Protein AF-A0A3D1IWA0-F1 (afdb_monomer_lite)

Secondary structure (DSSP, 8-state):
--HHHHHHHTTS----S-HHHHHHH-SEEEE-----B-TTS-B--HHHHHHHHHHHHH--S-EEEEE-S---TTHHHHHHHHHHHHHHHTT----EEEEE----PPTTTHHHHHT-

pLDDT: mean 96.43, std 4.55, range [59.09, 98.88]

Structure (mmCIF, N/CA/C/O backbone):
data_AF-A0A3D1IWA0-F1
#
_entry.id   AF-A0A3D1IWA0-F1
#
loop_
_atom_site.group_PDB
_atom_site.id
_atom_site.type_symbol
_atom_site.label_atom_id
_atom_site.label_alt_id
_atom_site.label_comp_id
_atom_site.label_asym_id
_atom_site.label_entity_id
_atom_site.label_seq_id
_atom_site.pdbx_PDB_ins_code
_atom_site.Cartn_x
_atom_site.Cartn_y
_atom_site.Cartn_z
_atom_site.occupancy
_atom_site.B_iso_or_equiv
_atom_site.auth_seq_id
_atom_site.auth_comp_id
_atom_site.auth_asym_id
_atom_site.auth_atom_id
_atom_site.pdbx_PDB_model_num
ATOM 1 N N . ALA A 1 1 ? 8.560 -16.598 -23.203 1.00 59.09 1 ALA A N 1
ATOM 2 C CA . ALA A 1 1 ? 7.222 -15.987 -23.089 1.00 59.09 1 ALA A CA 1
ATOM 3 C C . ALA A 1 1 ? 7.275 -14.894 -22.035 1.00 59.09 1 ALA A C 1
ATOM 5 O O . ALA A 1 1 ? 7.778 -15.155 -20.945 1.00 59.09 1 ALA A O 1
ATOM 6 N N . ASP A 1 2 ? 6.799 -13.701 -22.385 1.00 89.56 2 ASP A N 1
ATOM 7 C CA . ASP A 1 2 ? 6.612 -12.562 -21.482 1.00 89.56 2 ASP A CA 1
ATOM 8 C C . ASP A 1 2 ? 5.931 -13.011 -20.166 1.00 89.56 2 ASP A C 1
ATOM 10 O O . ASP A 1 2 ? 4.920 -13.727 -20.185 1.00 89.56 2 ASP A O 1
ATOM 14 N N . ILE A 1 3 ? 6.527 -12.658 -19.018 1.00 94.19 3 ILE A N 1
ATOM 15 C CA . ILE A 1 3 ? 6.092 -13.081 -17.676 1.00 94.19 3 ILE A CA 1
ATOM 16 C C . ILE A 1 3 ? 4.656 -12.650 -17.360 1.00 94.19 3 ILE A C 1
ATOM 18 O O . ILE A 1 3 ? 3.933 -13.399 -16.694 1.00 94.19 3 ILE A O 1
ATOM 22 N N . VAL A 1 4 ? 4.223 -11.500 -17.881 1.00 96.25 4 VAL A N 1
ATOM 23 C CA . VAL A 1 4 ? 2.874 -10.967 -17.686 1.00 96.25 4 VAL A CA 1
ATOM 24 C C . VAL A 1 4 ? 1.877 -11.796 -18.485 1.00 96.25 4 VAL A C 1
ATOM 26 O O . VAL A 1 4 ? 0.905 -12.306 -17.922 1.00 96.25 4 VAL A O 1
ATOM 29 N N . ALA A 1 5 ? 2.138 -11.995 -19.781 1.00 96.94 5 ALA A N 1
ATOM 30 C CA . ALA A 1 5 ? 1.242 -12.730 -20.676 1.00 96.94 5 ALA A CA 1
ATOM 31 C C . ALA A 1 5 ? 0.980 -14.160 -20.176 1.00 96.94 5 ALA A C 1
ATOM 33 O O . ALA A 1 5 ? -0.170 -14.593 -20.087 1.00 96.94 5 ALA A O 1
ATOM 34 N N . ARG A 1 6 ? 2.040 -14.862 -19.757 1.00 96.44 6 ARG A N 1
ATOM 35 C CA . ARG A 1 6 ? 1.966 -16.215 -19.182 1.00 96.44 6 ARG A CA 1
ATOM 36 C C . ARG A 1 6 ? 1.072 -16.284 -17.942 1.00 96.44 6 ARG A C 1
ATOM 38 O O . ARG A 1 6 ? 0.269 -17.205 -17.820 1.00 96.44 6 ARG A O 1
ATOM 45 N N . ASN A 1 7 ? 1.228 -15.353 -16.999 1.00 98.00 7 ASN A N 1
ATOM 46 C CA . ASN A 1 7 ? 0.489 -15.412 -15.735 1.00 98.00 7 ASN A CA 1
ATOM 47 C C . ASN A 1 7 ? -0.961 -14.944 -15.884 1.00 98.00 7 ASN A C 1
ATOM 49 O O . ASN A 1 7 ? -1.831 -15.473 -15.193 1.00 98.00 7 ASN A O 1
ATOM 53 N N . ARG A 1 8 ? -1.237 -14.035 -16.829 1.00 97.62 8 ARG A N 1
ATOM 54 C CA . ARG A 1 8 ? -2.609 -13.695 -17.228 1.00 97.62 8 ARG A CA 1
ATOM 55 C C . ARG A 1 8 ? -3.321 -14.889 -17.859 1.00 97.62 8 ARG A C 1
ATOM 57 O O . ARG A 1 8 ? -4.418 -15.223 -17.428 1.00 97.62 8 ARG A O 1
ATOM 64 N N . ALA A 1 9 ? -2.689 -15.556 -18.829 1.00 97.25 9 ALA A N 1
ATOM 65 C CA . ALA A 1 9 ? -3.264 -16.727 -19.498 1.00 97.25 9 ALA A CA 1
ATOM 66 C C . ALA A 1 9 ? -3.551 -17.878 -18.520 1.00 97.25 9 ALA A C 1
ATOM 68 O O . ALA A 1 9 ? -4.537 -18.590 -18.670 1.00 97.25 9 ALA A O 1
ATOM 69 N N . ALA A 1 10 ? -2.720 -18.026 -17.487 1.00 97.81 10 ALA A N 1
ATOM 70 C CA . ALA A 1 10 ? -2.905 -19.029 -16.445 1.00 97.81 10 ALA A CA 1
ATOM 71 C C . ALA A 1 10 ? -3.857 -18.604 -15.305 1.00 97.81 10 ALA A C 1
ATOM 73 O O . ALA A 1 10 ? -3.974 -19.334 -14.324 1.00 97.81 10 ALA A O 1
ATOM 74 N N . GLY A 1 11 ? -4.482 -17.423 -15.378 1.00 97.56 11 GLY A N 1
ATOM 75 C CA . GLY A 1 11 ? -5.439 -16.944 -14.373 1.00 97.56 11 GLY A CA 1
ATOM 76 C C . GLY A 1 11 ? -4.836 -16.546 -13.019 1.00 97.56 11 GLY A C 1
ATOM 77 O O . GLY A 1 11 ? -5.580 -16.351 -12.064 1.00 97.56 11 GLY A O 1
ATOM 78 N N . ARG A 1 12 ? -3.506 -16.408 -12.917 1.00 97.62 12 ARG A N 1
ATOM 79 C CA . ARG A 1 12 ? -2.803 -16.044 -11.668 1.00 97.62 12 ARG A CA 1
ATOM 80 C C . ARG A 1 12 ? -2.499 -14.551 -11.534 1.00 97.62 12 ARG A C 1
ATOM 82 O O . ARG A 1 12 ? -2.074 -14.114 -10.473 1.00 97.62 12 ARG A O 1
ATOM 89 N N . LEU A 1 13 ? -2.676 -13.777 -12.606 1.00 97.69 13 LEU A N 1
ATOM 90 C CA . LEU A 1 13 ? -2.454 -12.331 -12.625 1.00 97.69 13 LEU A CA 1
ATOM 91 C C . LEU A 1 13 ? -3.655 -11.623 -13.249 1.00 97.69 13 LEU A C 1
ATOM 93 O O . LEU A 1 13 ? -4.019 -11.893 -14.396 1.00 97.69 13 LEU A O 1
ATOM 97 N N . LYS A 1 14 ? -4.225 -10.673 -12.509 1.00 98.06 14 LYS A N 1
ATOM 98 C CA . LYS A 1 14 ? -5.319 -9.809 -12.953 1.00 98.06 14 LYS A CA 1
ATOM 99 C C . LYS A 1 14 ? -4.946 -8.351 -12.697 1.00 98.06 14 LYS A C 1
ATOM 101 O O . LYS A 1 14 ? -4.453 -8.025 -11.625 1.00 98.06 14 LYS A O 1
ATOM 106 N N . PHE A 1 15 ? -5.221 -7.488 -13.670 1.00 98.19 15 PHE A N 1
ATOM 107 C CA . PHE A 1 15 ? -5.147 -6.036 -13.509 1.00 98.19 15 PHE A CA 1
ATOM 108 C C . PHE A 1 15 ? -6.554 -5.483 -13.310 1.00 98.19 15 PHE A C 1
ATOM 110 O O . PHE A 1 15 ? -7.504 -5.971 -13.926 1.00 98.19 15 PHE A O 1
ATOM 117 N N . SER A 1 16 ? -6.691 -4.497 -12.431 1.00 97.69 16 SER A N 1
ATOM 118 C CA . SER A 1 16 ? -7.975 -3.898 -12.085 1.00 97.69 16 SER A CA 1
ATOM 119 C C . SER A 1 16 ? -7.772 -2.487 -11.550 1.00 97.69 16 SER A C 1
ATOM 121 O O . SER A 1 16 ? -6.732 -2.186 -10.970 1.00 97.69 16 SER A O 1
ATOM 123 N N . THR A 1 17 ? -8.790 -1.649 -11.709 1.00 98.12 17 THR A N 1
ATOM 124 C CA . THR A 1 17 ? -8.942 -0.373 -10.995 1.00 98.12 17 THR A CA 1
ATOM 125 C C . THR A 1 17 ? -9.994 -0.461 -9.883 1.00 98.12 17 THR A C 1
ATOM 127 O O . THR A 1 17 ? -10.189 0.497 -9.139 1.00 98.12 17 THR A O 1
ATOM 130 N N . ASP A 1 18 ? -10.654 -1.615 -9.733 1.00 98.50 18 ASP A N 1
ATOM 131 C CA . ASP A 1 18 ? -11.566 -1.898 -8.626 1.00 98.50 18 ASP A CA 1
ATOM 132 C C . ASP A 1 18 ? -10.770 -2.187 -7.348 1.00 98.50 18 ASP A C 1
ATOM 134 O O . ASP A 1 18 ? -10.224 -3.278 -7.138 1.00 98.50 18 ASP A O 1
ATOM 138 N N . VAL A 1 19 ? -10.696 -1.167 -6.501 1.00 98.00 19 VAL A N 1
ATOM 139 C CA . VAL A 1 19 ? -9.978 -1.199 -5.230 1.00 98.00 19 VAL A CA 1
ATOM 140 C C . VAL A 1 19 ? -10.645 -2.147 -4.234 1.00 98.00 19 VAL A C 1
ATOM 142 O O . VAL A 1 19 ? -9.948 -2.928 -3.590 1.00 98.00 19 VAL A O 1
ATOM 145 N N . ALA A 1 20 ? -11.975 -2.124 -4.120 1.00 98.38 20 ALA A N 1
ATOM 146 C CA . ALA A 1 20 ? -12.691 -2.939 -3.142 1.00 98.38 20 ALA A CA 1
ATOM 147 C C . ALA A 1 20 ? -12.509 -4.434 -3.441 1.00 98.38 20 ALA A C 1
ATOM 149 O O . ALA A 1 20 ? -12.159 -5.207 -2.548 1.00 98.38 20 ALA A O 1
ATOM 150 N N . ALA A 1 21 ? -12.636 -4.826 -4.713 1.00 98.25 21 ALA A N 1
ATOM 151 C CA . ALA A 1 21 ? -12.382 -6.201 -5.136 1.00 98.25 21 ALA A CA 1
ATOM 152 C C . ALA A 1 21 ? -10.923 -6.631 -4.889 1.00 98.25 21 ALA A C 1
ATOM 154 O O . ALA A 1 21 ? -10.670 -7.777 -4.514 1.00 98.25 21 ALA A O 1
ATOM 155 N N . SER A 1 22 ? -9.960 -5.721 -5.063 1.00 98.00 22 SER A N 1
ATOM 156 C CA . SER A 1 22 ? -8.533 -6.005 -4.842 1.00 98.00 22 SER A CA 1
ATOM 157 C C . SER A 1 22 ? -8.199 -6.204 -3.356 1.00 98.00 22 SER A C 1
ATOM 159 O O . SER A 1 22 ? -7.466 -7.132 -3.000 1.00 98.00 22 SER A O 1
ATOM 161 N N . VAL A 1 23 ? -8.787 -5.391 -2.471 1.00 98.44 23 VAL A N 1
ATOM 162 C CA . VAL A 1 23 ? -8.636 -5.529 -1.011 1.00 98.44 23 VAL A CA 1
ATOM 163 C C . VAL A 1 23 ? -9.311 -6.805 -0.502 1.00 98.44 23 VAL A C 1
ATOM 165 O O . VAL A 1 23 ? -8.749 -7.513 0.340 1.00 98.44 23 VAL A O 1
ATOM 168 N N . ALA A 1 24 ? -10.487 -7.142 -1.038 1.00 98.00 24 ALA A N 1
ATOM 169 C CA . ALA A 1 24 ? -11.169 -8.393 -0.723 1.00 98.00 24 ALA A CA 1
ATOM 170 C C . ALA A 1 24 ? -10.319 -9.613 -1.121 1.00 98.00 24 ALA A C 1
ATOM 172 O O . ALA A 1 24 ? -10.187 -10.546 -0.332 1.00 98.00 24 ALA A O 1
ATOM 173 N N . HIS A 1 25 ? -9.688 -9.569 -2.300 1.00 97.94 25 HIS A N 1
ATOM 174 C CA . HIS A 1 25 ? -8.887 -10.665 -2.847 1.00 97.94 25 HIS A CA 1
ATOM 175 C C . HIS A 1 25 ? -7.609 -10.971 -2.051 1.00 97.94 25 HIS A C 1
ATOM 177 O O . HIS A 1 25 ? -7.359 -12.126 -1.721 1.00 97.94 25 HIS A O 1
ATOM 183 N N . GLY A 1 26 ? -6.772 -9.968 -1.777 1.00 97.06 26 GLY A N 1
ATOM 184 C CA . GLY A 1 26 ? -5.440 -10.215 -1.218 1.00 97.06 26 GLY A CA 1
ATOM 185 C C . GLY A 1 26 ? -5.454 -10.371 0.302 1.00 97.06 26 GLY A C 1
ATOM 186 O O . GLY A 1 26 ? -5.875 -9.458 1.010 1.00 97.06 26 GLY A O 1
ATOM 187 N N . GLU A 1 27 ? -4.957 -11.484 0.833 1.00 97.44 27 GLU A N 1
ATOM 188 C CA . GLU A 1 27 ? -4.641 -11.621 2.268 1.00 97.44 27 GLU A CA 1
ATOM 189 C C . GLU A 1 27 ? -3.419 -10.771 2.659 1.00 97.44 27 GLU A C 1
ATOM 191 O O . GLU A 1 27 ? -3.360 -10.203 3.752 1.00 97.44 27 GLU A O 1
ATOM 196 N N . ILE A 1 28 ? -2.484 -10.628 1.716 1.00 98.69 28 ILE A N 1
ATOM 197 C CA . ILE A 1 28 ? -1.305 -9.768 1.805 1.00 98.69 28 ILE A CA 1
ATOM 198 C C . ILE A 1 28 ? -1.473 -8.619 0.807 1.00 98.69 28 ILE A C 1
ATOM 200 O O . ILE A 1 28 ? -1.736 -8.847 -0.375 1.00 98.69 28 ILE A O 1
ATOM 204 N N . GLN A 1 29 ? -1.333 -7.387 1.286 1.00 98.75 29 GLN A N 1
ATOM 205 C CA . GLN A 1 29 ? -1.540 -6.157 0.527 1.00 98.75 29 GLN A CA 1
ATOM 206 C C . GLN A 1 29 ? -0.209 -5.409 0.414 1.00 98.75 29 GLN A C 1
ATOM 208 O O . GLN A 1 29 ? 0.254 -4.823 1.388 1.00 98.75 29 GLN A O 1
ATOM 213 N N . PHE A 1 30 ? 0.418 -5.431 -0.762 1.00 98.81 30 PHE A N 1
ATOM 214 C CA . PHE A 1 30 ? 1.650 -4.680 -1.013 1.00 98.81 30 PHE A CA 1
ATOM 215 C C . PHE A 1 30 ? 1.330 -3.255 -1.469 1.00 98.81 30 PHE A C 1
ATOM 217 O O . PHE A 1 30 ? 0.700 -3.061 -2.509 1.00 98.81 30 PHE A O 1
ATOM 224 N N . ILE A 1 31 ? 1.813 -2.258 -0.729 1.00 98.69 31 ILE A N 1
ATOM 225 C CA . ILE A 1 31 ? 1.812 -0.859 -1.160 1.00 98.69 31 ILE A CA 1
ATOM 226 C C . ILE A 1 31 ? 3.123 -0.610 -1.909 1.00 98.69 31 ILE A C 1
ATOM 228 O O . ILE A 1 31 ? 4.196 -0.561 -1.309 1.00 98.69 31 ILE A O 1
ATOM 232 N N . ALA A 1 32 ? 3.021 -0.495 -3.233 1.00 98.31 32 ALA A N 1
ATOM 233 C CA . ALA A 1 32 ? 4.147 -0.311 -4.153 1.00 98.31 32 ALA A CA 1
ATOM 234 C C . ALA A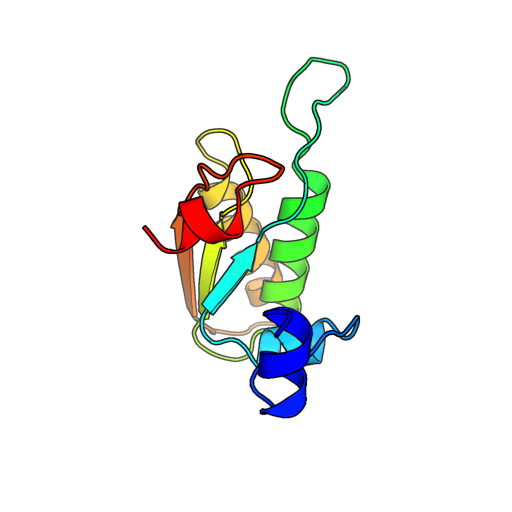 1 32 ? 3.938 0.914 -5.065 1.00 98.31 32 ALA A C 1
ATOM 236 O O . ALA A 1 32 ? 4.227 0.883 -6.259 1.00 98.31 32 ALA A O 1
ATOM 237 N N . VAL A 1 33 ? 3.358 1.978 -4.509 1.00 98.25 33 VAL A N 1
ATOM 238 C CA . VAL A 1 33 ? 3.152 3.258 -5.202 1.00 98.25 33 VAL A CA 1
ATOM 239 C C . VAL A 1 33 ? 4.419 4.114 -5.152 1.00 98.25 33 VAL A C 1
ATOM 241 O O . VAL A 1 33 ? 5.285 3.900 -4.304 1.00 98.25 33 VAL A O 1
ATOM 244 N N . GLY A 1 34 ? 4.526 5.097 -6.045 1.00 94.81 34 GLY A N 1
ATOM 245 C CA . GLY A 1 34 ? 5.634 6.051 -6.024 1.00 94.81 34 GLY A CA 1
ATOM 246 C C . GLY A 1 34 ? 5.588 6.982 -4.810 1.00 94.81 34 GLY A C 1
ATOM 247 O O . GLY A 1 34 ? 4.510 7.356 -4.342 1.00 94.81 34 GLY A O 1
ATOM 248 N N . THR A 1 35 ? 6.771 7.369 -4.346 1.00 96.50 35 THR A N 1
ATOM 249 C CA . THR A 1 35 ? 7.022 8.329 -3.260 1.00 96.50 35 THR A CA 1
ATOM 250 C C . THR A 1 35 ? 7.990 9.406 -3.762 1.00 96.50 35 THR A C 1
ATOM 252 O O . THR A 1 35 ? 9.158 9.430 -3.367 1.00 96.50 35 THR A O 1
ATOM 255 N N . PRO A 1 36 ? 7.560 10.247 -4.725 1.00 94.31 36 PRO A N 1
ATOM 256 C CA . PRO A 1 36 ? 8.411 11.313 -5.247 1.00 94.31 36 PRO A CA 1
ATOM 257 C C . PRO A 1 36 ? 8.805 12.291 -4.125 1.00 94.31 36 PRO A C 1
ATOM 259 O O . PRO A 1 36 ? 8.106 12.369 -3.116 1.00 94.31 36 PRO A O 1
ATOM 262 N N . PRO A 1 37 ? 9.910 13.037 -4.272 1.00 92.62 37 PRO A N 1
ATOM 263 C CA . PRO A 1 37 ? 10.253 14.083 -3.318 1.00 92.62 37 PRO A CA 1
ATOM 264 C C . PRO A 1 37 ? 9.260 15.260 -3.395 1.00 92.62 37 PRO A C 1
ATOM 266 O O . PRO A 1 37 ? 8.829 15.636 -4.486 1.00 92.62 37 PRO A O 1
ATOM 269 N N . ASP A 1 38 ? 8.936 15.845 -2.244 1.00 89.38 38 ASP A N 1
ATOM 270 C CA . ASP A 1 38 ? 8.240 17.123 -2.081 1.00 89.38 38 ASP A CA 1
ATOM 271 C C . ASP A 1 38 ? 9.192 18.310 -2.345 1.00 89.38 38 ASP A C 1
ATOM 273 O O . ASP A 1 38 ? 10.398 18.140 -2.549 1.00 89.38 38 ASP A O 1
ATOM 277 N N . GLU A 1 39 ? 8.656 19.538 -2.340 1.00 88.56 39 GLU A N 1
ATOM 278 C CA . GLU A 1 39 ? 9.417 20.778 -2.599 1.00 88.56 39 GLU A CA 1
ATOM 279 C C . GLU A 1 39 ? 10.599 20.981 -1.633 1.00 88.56 39 GLU A C 1
ATOM 281 O O . GLU A 1 39 ? 11.607 21.583 -2.004 1.00 88.56 39 GLU A O 1
ATOM 286 N N . ASP A 1 40 ? 10.494 20.459 -0.408 1.00 88.62 40 ASP A N 1
ATOM 287 C CA . ASP A 1 40 ? 11.537 20.507 0.623 1.00 88.62 40 ASP A CA 1
ATOM 288 C C . ASP A 1 40 ? 12.495 19.297 0.593 1.00 88.62 40 ASP A C 1
ATOM 290 O O . ASP A 1 40 ? 13.404 19.199 1.421 1.00 88.62 40 ASP A O 1
ATOM 294 N N . GLY A 1 41 ? 12.313 18.379 -0.363 1.00 86.31 41 GLY A N 1
ATOM 295 C CA . GLY A 1 41 ? 13.105 17.159 -0.526 1.00 86.31 41 GLY A CA 1
ATOM 296 C C . GLY A 1 41 ? 12.678 15.986 0.361 1.00 86.31 41 GLY A C 1
ATOM 297 O O . GLY A 1 41 ? 13.277 14.911 0.265 1.00 86.31 41 GLY A O 1
ATOM 298 N N . SER A 1 42 ? 11.660 16.150 1.211 1.00 91.19 42 SER A N 1
ATOM 299 C CA . SER A 1 42 ? 11.064 15.036 1.956 1.00 91.19 42 SER A CA 1
ATOM 300 C C . SER A 1 42 ? 10.259 14.117 1.027 1.00 91.19 42 SER A C 1
ATOM 302 O O . SER A 1 42 ? 9.954 14.479 -0.101 1.00 91.19 42 SER A O 1
ATOM 304 N N . ALA A 1 43 ? 9.954 12.885 1.440 1.00 93.75 43 ALA A N 1
ATOM 305 C CA . ALA A 1 43 ? 9.183 11.971 0.594 1.00 93.75 43 ALA A CA 1
ATOM 306 C C . ALA A 1 43 ? 7.678 12.280 0.660 1.00 93.75 43 ALA A C 1
ATOM 308 O O . ALA A 1 43 ? 7.096 12.259 1.749 1.00 93.75 43 ALA A O 1
ATOM 309 N N . ASP A 1 44 ? 7.028 12.433 -0.495 1.00 95.69 44 ASP A N 1
ATOM 310 C CA . ASP A 1 44 ? 5.577 12.578 -0.591 1.00 95.69 44 ASP A CA 1
ATOM 311 C C . ASP A 1 44 ? 4.879 11.243 -0.283 1.00 95.69 44 ASP A C 1
ATOM 313 O O . ASP A 1 44 ? 4.923 10.271 -1.046 1.00 95.69 44 ASP A O 1
ATOM 317 N N . LEU A 1 45 ? 4.188 11.198 0.858 1.00 96.81 45 LEU A N 1
ATOM 318 C CA . LEU A 1 45 ? 3.477 10.010 1.338 1.00 96.81 45 LEU A CA 1
ATOM 319 C C . LEU A 1 45 ? 1.988 9.985 0.968 1.00 96.81 45 LEU A C 1
ATOM 321 O O . LEU A 1 45 ? 1.275 9.079 1.411 1.00 96.81 45 LEU A O 1
ATOM 325 N N . ARG A 1 46 ? 1.472 10.949 0.192 1.00 97.25 46 ARG A N 1
ATOM 326 C CA . ARG A 1 46 ? 0.030 11.050 -0.109 1.00 97.25 46 ARG A CA 1
ATOM 327 C C . ARG A 1 46 ? -0.511 9.781 -0.759 1.00 97.25 46 ARG A C 1
ATOM 329 O O . ARG A 1 46 ? -1.577 9.304 -0.369 1.00 97.25 46 ARG A O 1
ATOM 336 N N . HIS A 1 47 ? 0.232 9.195 -1.696 1.00 98.00 47 HIS A N 1
ATOM 337 C CA . HIS A 1 47 ? -0.182 7.968 -2.379 1.00 98.00 47 HIS A CA 1
ATOM 338 C C . HIS A 1 47 ? -0.159 6.742 -1.457 1.00 98.00 47 HIS A C 1
ATOM 340 O O . HIS A 1 47 ? -1.089 5.936 -1.496 1.00 98.00 47 HIS A O 1
ATOM 346 N N . VAL A 1 48 ? 0.851 6.630 -0.588 1.00 98.50 48 VAL A N 1
ATOM 347 C CA . VAL A 1 48 ? 0.954 5.553 0.413 1.00 98.50 48 VAL A CA 1
ATOM 348 C C . VAL A 1 48 ? -0.224 5.624 1.386 1.00 98.50 48 VAL A C 1
ATOM 350 O O . VAL A 1 48 ? -0.920 4.634 1.602 1.00 98.50 48 VAL A O 1
ATOM 353 N N . VAL A 1 49 ? -0.513 6.818 1.909 1.00 98.50 49 VAL A N 1
ATOM 354 C CA . VAL A 1 49 ? -1.639 7.052 2.825 1.00 98.50 49 VAL A CA 1
ATOM 355 C C . VAL A 1 49 ? -2.981 6.799 2.136 1.00 98.50 49 VAL A C 1
ATOM 357 O O . VAL A 1 49 ? -3.874 6.216 2.744 1.00 98.50 49 VAL A O 1
ATOM 360 N N . ALA A 1 50 ? -3.145 7.184 0.868 1.00 98.62 50 ALA A N 1
ATOM 361 C CA . ALA A 1 50 ? -4.369 6.908 0.115 1.00 98.62 50 ALA A CA 1
ATOM 362 C C . ALA A 1 50 ? -4.590 5.400 -0.109 1.00 98.62 50 ALA A C 1
ATOM 364 O O . ALA A 1 50 ? -5.714 4.914 0.038 1.00 98.62 50 ALA A O 1
ATOM 365 N N . ALA A 1 51 ? -3.530 4.645 -0.413 1.00 98.69 51 ALA A N 1
ATOM 366 C CA . ALA A 1 51 ? -3.593 3.188 -0.524 1.00 98.69 51 ALA A CA 1
ATOM 367 C C . ALA A 1 51 ? -3.943 2.535 0.826 1.00 98.69 51 ALA A C 1
ATOM 369 O O . ALA A 1 51 ? -4.867 1.724 0.890 1.00 98.69 51 ALA A O 1
ATOM 370 N N . ALA A 1 52 ? -3.281 2.949 1.911 1.00 98.88 52 ALA A N 1
ATOM 371 C CA . ALA A 1 52 ? -3.572 2.495 3.271 1.00 98.88 52 ALA A CA 1
ATOM 372 C C . ALA A 1 52 ? -5.028 2.779 3.675 1.00 98.88 52 ALA A C 1
ATOM 374 O O . ALA A 1 52 ? -5.720 1.897 4.185 1.00 98.88 52 ALA A O 1
ATOM 375 N N . ARG A 1 53 ? -5.528 3.983 3.369 1.00 98.88 53 ARG A N 1
ATOM 376 C CA . ARG A 1 53 ? -6.925 4.365 3.594 1.00 98.88 53 ARG A CA 1
ATOM 377 C C . ARG A 1 53 ? -7.883 3.433 2.866 1.00 98.88 53 ARG A C 1
ATOM 379 O O . ARG A 1 53 ? -8.840 2.957 3.454 1.00 98.88 53 ARG A O 1
ATOM 386 N N . ASN A 1 54 ? -7.616 3.138 1.599 1.00 98.75 54 ASN A N 1
ATOM 387 C CA . ASN A 1 54 ? -8.437 2.222 0.816 1.00 98.75 54 ASN A CA 1
ATOM 388 C C . ASN A 1 54 ? -8.437 0.791 1.373 1.00 98.75 54 ASN A C 1
ATOM 390 O O . ASN A 1 54 ? -9.485 0.150 1.386 1.00 98.75 54 ASN A O 1
ATOM 394 N N . ILE A 1 55 ? -7.295 0.300 1.862 1.00 98.81 55 ILE A N 1
ATOM 395 C CA . ILE A 1 55 ? -7.214 -1.011 2.519 1.00 98.81 55 ILE A CA 1
ATOM 396 C C . ILE A 1 55 ? -8.104 -1.027 3.763 1.00 98.81 55 ILE A C 1
ATOM 398 O O . ILE A 1 55 ? -9.005 -1.859 3.840 1.00 98.81 55 ILE A O 1
ATOM 402 N N . GLY A 1 56 ? -7.921 -0.071 4.681 1.00 98.62 56 GLY A N 1
ATOM 403 C CA . GLY A 1 56 ? -8.784 0.063 5.858 1.00 98.62 56 GLY A CA 1
ATOM 404 C C . GLY A 1 56 ? -10.255 0.246 5.481 1.00 98.62 56 GLY A C 1
ATOM 405 O O . GLY A 1 56 ? -11.136 -0.309 6.130 1.00 98.62 56 GLY A O 1
ATOM 406 N N . LYS A 1 57 ? -10.525 0.934 4.361 1.00 98.56 57 LYS A N 1
ATOM 407 C CA . LYS A 1 57 ? -11.877 1.191 3.868 1.00 98.56 57 LYS A CA 1
ATOM 408 C C . LYS A 1 57 ? -12.606 -0.058 3.344 1.00 98.56 57 LYS A C 1
ATOM 410 O O . LYS A 1 57 ? -13.839 -0.082 3.325 1.00 98.56 57 LYS A O 1
ATOM 415 N N . TYR A 1 58 ? -11.910 -1.099 2.909 1.00 98.62 58 TYR A N 1
ATOM 416 C CA . TYR A 1 58 ? -12.568 -2.243 2.259 1.00 98.62 58 TYR A CA 1
ATOM 417 C C . TYR A 1 58 ? -12.203 -3.602 2.850 1.00 98.62 58 TYR A C 1
ATOM 419 O O . TYR A 1 58 ? -12.806 -4.602 2.467 1.00 98.62 58 TYR A O 1
ATOM 427 N N . MET A 1 59 ? -11.250 -3.673 3.779 1.00 98.44 59 MET A N 1
ATOM 428 C CA . MET A 1 59 ? -10.930 -4.931 4.444 1.00 98.44 59 MET A CA 1
ATOM 429 C C . MET A 1 59 ? -12.083 -5.387 5.348 1.00 98.44 59 MET A C 1
ATOM 431 O O . MET A 1 59 ? -12.732 -4.570 5.995 1.00 98.44 59 MET A O 1
ATOM 435 N N . SER A 1 60 ? -12.311 -6.700 5.385 1.00 94.06 60 SER A N 1
ATOM 436 C CA . SER A 1 60 ? -13.358 -7.358 6.183 1.00 94.06 60 SER A CA 1
ATOM 437 C C . SER A 1 60 ? -12.835 -8.633 6.868 1.00 94.06 60 SER A C 1
ATOM 439 O O . SER A 1 60 ? -13.533 -9.635 6.997 1.00 94.06 60 SER A O 1
ATOM 441 N N . GLY A 1 61 ? -11.552 -8.643 7.225 1.00 95.88 61 GLY A N 1
ATOM 442 C CA . GLY A 1 61 ? -10.842 -9.799 7.766 1.00 95.88 61 GLY A CA 1
ATOM 443 C C . GLY A 1 61 ? -9.369 -9.475 7.988 1.00 95.88 61 GLY A C 1
ATOM 444 O O . GLY A 1 61 ? -8.930 -8.366 7.680 1.00 95.88 61 GLY A O 1
ATOM 445 N N . PHE A 1 62 ? -8.604 -10.430 8.522 1.00 98.19 62 PHE A N 1
ATOM 446 C CA . PHE A 1 62 ? -7.189 -10.195 8.803 1.00 98.19 62 PHE A CA 1
ATOM 447 C C . PHE A 1 62 ? -6.385 -9.913 7.528 1.00 98.19 62 PHE A C 1
ATOM 449 O O . PHE A 1 62 ? -6.571 -10.597 6.521 1.00 98.19 62 PHE A O 1
ATOM 456 N N . LYS A 1 63 ? -5.483 -8.924 7.584 1.00 98.69 63 LYS A N 1
ATOM 457 C CA . LYS A 1 63 ? -4.573 -8.573 6.484 1.00 98.69 63 LYS A CA 1
ATOM 458 C C . LYS A 1 63 ? -3.145 -8.347 6.979 1.00 98.69 63 LYS A C 1
ATOM 460 O O . LYS A 1 63 ? -2.930 -7.802 8.062 1.00 98.69 63 LYS A O 1
ATOM 465 N N . VAL A 1 64 ? -2.170 -8.688 6.142 1.00 98.81 64 VAL A N 1
ATOM 466 C CA . VAL A 1 64 ? -0.792 -8.187 6.269 1.00 98.81 64 VAL A CA 1
ATOM 467 C C . VAL A 1 64 ? -0.596 -7.088 5.235 1.00 98.81 64 VAL A C 1
ATOM 469 O O . VAL A 1 64 ? -0.741 -7.335 4.041 1.00 98.81 64 VAL A O 1
ATOM 472 N N . VAL A 1 65 ? -0.278 -5.878 5.681 1.00 98.88 65 VAL A N 1
ATOM 473 C CA . VAL A 1 65 ? 0.009 -4.737 4.809 1.00 98.88 65 VAL A CA 1
ATOM 474 C C . VAL A 1 65 ? 1.515 -4.540 4.749 1.00 98.88 65 VAL A C 1
ATOM 476 O O . VAL A 1 65 ? 2.172 -4.414 5.779 1.00 98.88 65 VAL A O 1
ATOM 479 N N . VAL A 1 66 ? 2.058 -4.571 3.538 1.00 98.88 66 VAL A N 1
ATOM 480 C CA . VAL A 1 66 ? 3.493 -4.542 3.282 1.00 98.88 66 VAL A CA 1
ATOM 481 C C . VAL A 1 66 ? 3.855 -3.225 2.617 1.00 98.88 66 VAL A C 1
ATOM 483 O O . VAL A 1 66 ? 3.509 -2.993 1.456 1.00 98.88 66 VAL A O 1
ATOM 486 N N . ASP A 1 67 ? 4.595 -2.390 3.333 1.00 98.69 67 ASP A N 1
ATOM 487 C CA . ASP A 1 67 ? 5.201 -1.187 2.780 1.00 98.69 67 ASP A CA 1
ATOM 488 C C . ASP A 1 67 ? 6.415 -1.606 1.947 1.00 98.69 67 ASP A C 1
ATOM 490 O O . ASP A 1 67 ? 7.468 -1.969 2.485 1.00 98.69 67 ASP A O 1
ATOM 494 N N . LYS A 1 68 ? 6.232 -1.609 0.621 1.00 98.38 68 LYS A N 1
ATOM 495 C CA . LYS A 1 68 ? 7.291 -1.888 -0.355 1.00 98.38 68 LYS A CA 1
ATOM 496 C C . LYS A 1 68 ? 7.867 -0.621 -0.973 1.00 98.38 68 LYS A C 1
ATOM 498 O O . LYS A 1 68 ? 9.049 -0.607 -1.303 1.00 98.38 68 LYS A O 1
ATOM 503 N N . SER A 1 69 ? 7.045 0.417 -1.124 1.00 97.75 69 SER A N 1
ATOM 504 C CA . SER A 1 69 ? 7.480 1.761 -1.511 1.00 97.75 69 SER A CA 1
ATOM 505 C C . SER A 1 69 ? 8.663 2.231 -0.660 1.00 97.75 69 SER A C 1
ATOM 507 O O . SER A 1 69 ? 8.685 2.011 0.551 1.00 97.75 69 SER A O 1
ATOM 509 N N . THR A 1 70 ? 9.618 2.931 -1.272 1.00 96.31 70 THR A N 1
ATOM 510 C CA . THR A 1 70 ? 10.720 3.575 -0.548 1.00 96.31 70 THR A CA 1
ATOM 511 C C . THR A 1 70 ? 10.167 4.712 0.300 1.00 96.31 70 THR A C 1
ATOM 513 O O . THR A 1 70 ? 9.773 5.756 -0.218 1.00 96.31 70 THR A O 1
ATOM 516 N N . VAL A 1 71 ? 10.093 4.495 1.610 1.00 96.62 71 VAL A N 1
ATOM 517 C CA . VAL A 1 71 ? 9.469 5.418 2.563 1.00 96.62 71 VAL A CA 1
ATOM 518 C C . VAL A 1 71 ? 10.412 5.730 3.727 1.00 96.62 71 VAL A C 1
ATOM 520 O O . VAL A 1 71 ? 11.217 4.875 4.105 1.00 96.62 71 VAL A O 1
ATOM 523 N N . PRO A 1 72 ? 10.321 6.923 4.343 1.00 96.06 72 PRO A N 1
ATOM 524 C CA . PRO A 1 72 ? 11.080 7.241 5.545 1.00 96.06 72 PRO A CA 1
ATOM 525 C C . PRO A 1 72 ? 10.711 6.337 6.726 1.00 96.06 72 PRO A C 1
ATOM 527 O O . PRO A 1 72 ? 9.593 5.810 6.817 1.00 96.06 72 PRO A O 1
ATOM 530 N N . VAL A 1 73 ? 11.634 6.226 7.683 1.00 96.50 73 VAL A N 1
ATOM 531 C CA . VAL A 1 73 ? 11.383 5.586 8.983 1.00 96.50 73 VAL A CA 1
ATOM 532 C C . VAL A 1 73 ? 10.155 6.220 9.652 1.00 96.50 73 VAL A C 1
ATOM 534 O O . VAL A 1 73 ? 9.955 7.429 9.585 1.00 96.50 73 VAL A O 1
ATOM 537 N N . GLY A 1 74 ? 9.314 5.391 10.277 1.00 95.50 74 GLY A N 1
ATOM 538 C CA . GLY A 1 74 ? 8.055 5.812 10.910 1.00 95.50 74 GLY A CA 1
ATOM 539 C C . GLY A 1 74 ? 6.830 5.780 9.986 1.00 95.50 74 GLY A C 1
ATOM 540 O O . GLY A 1 74 ? 5.700 5.866 10.465 1.00 95.50 74 GLY A O 1
ATOM 541 N N . THR A 1 75 ? 7.002 5.577 8.673 1.00 97.75 75 THR A N 1
ATOM 542 C CA . THR A 1 75 ? 5.859 5.503 7.740 1.00 97.75 75 THR A CA 1
ATOM 543 C C . THR A 1 75 ? 4.916 4.337 8.046 1.00 97.75 75 THR A C 1
ATOM 545 O O . THR A 1 75 ? 3.701 4.509 7.962 1.00 97.75 75 THR A O 1
ATOM 548 N N . ALA A 1 76 ? 5.443 3.200 8.507 1.00 98.19 76 ALA A N 1
ATOM 549 C CA . ALA A 1 76 ? 4.629 2.052 8.910 1.00 98.19 76 ALA A CA 1
ATOM 550 C C . ALA A 1 76 ? 3.637 2.394 10.040 1.00 98.19 76 ALA A C 1
ATOM 552 O O . ALA A 1 76 ? 2.511 1.893 10.055 1.00 98.19 76 ALA A O 1
ATOM 553 N N . ASP A 1 77 ? 4.006 3.292 10.960 1.00 98.44 77 ASP A N 1
ATOM 554 C CA . ASP A 1 77 ? 3.106 3.751 12.023 1.00 98.44 77 ASP A CA 1
ATOM 555 C C . ASP A 1 77 ? 2.008 4.664 11.471 1.00 98.44 77 ASP A C 1
ATOM 557 O O . ASP A 1 77 ? 0.847 4.548 11.866 1.00 98.44 77 ASP A O 1
ATOM 561 N N . LYS A 1 78 ? 2.337 5.510 10.486 1.00 98.38 78 LYS A N 1
ATOM 562 C CA . LYS A 1 78 ? 1.357 6.341 9.770 1.00 98.38 78 LYS A CA 1
ATOM 563 C C . LYS A 1 78 ? 0.367 5.489 8.971 1.00 98.38 78 LYS A C 1
ATOM 565 O O . LYS A 1 78 ? -0.835 5.763 8.997 1.00 98.38 78 LYS A O 1
ATOM 570 N N . VAL A 1 79 ? 0.845 4.445 8.293 1.00 98.81 79 VAL A N 1
ATOM 571 C CA . VAL A 1 79 ? 0.007 3.460 7.588 1.00 98.81 79 VAL A CA 1
ATOM 572 C C . VAL A 1 79 ? -0.901 2.742 8.582 1.00 98.81 79 VAL A C 1
ATOM 574 O O . VAL A 1 79 ? -2.113 2.689 8.366 1.00 98.81 79 VAL A O 1
ATOM 577 N N . ARG A 1 80 ? -0.352 2.278 9.714 1.00 98.81 80 ARG A N 1
ATOM 578 C CA . ARG A 1 80 ? -1.125 1.629 10.780 1.00 98.81 80 ARG A CA 1
ATOM 579 C C . ARG A 1 80 ? -2.232 2.528 11.320 1.00 98.81 80 ARG A C 1
ATOM 581 O O . ARG A 1 80 ? -3.380 2.099 11.368 1.00 98.81 80 ARG A O 1
ATOM 588 N N . ALA A 1 81 ? -1.908 3.767 11.678 1.00 98.75 81 ALA A N 1
ATOM 589 C CA . ALA A 1 81 ? -2.886 4.730 12.175 1.00 98.75 81 ALA A CA 1
ATOM 590 C C . ALA A 1 81 ? -3.976 5.033 11.133 1.00 98.75 81 ALA A C 1
ATOM 592 O O . ALA A 1 81 ? -5.151 5.130 11.476 1.00 98.75 81 ALA A O 1
ATOM 593 N N . THR A 1 82 ? -3.602 5.130 9.852 1.00 98.88 82 THR A N 1
ATOM 594 C CA . THR A 1 82 ? -4.552 5.378 8.757 1.00 98.88 82 THR A CA 1
ATOM 595 C C . THR A 1 82 ? -5.542 4.225 8.599 1.00 98.88 82 THR A C 1
ATOM 597 O O . THR A 1 82 ? -6.742 4.466 8.511 1.00 98.88 82 THR A O 1
ATOM 600 N N . ILE A 1 83 ? -5.060 2.977 8.586 1.00 98.88 83 ILE A N 1
ATOM 601 C CA . ILE A 1 83 ? -5.924 1.792 8.480 1.00 98.88 83 ILE A CA 1
ATOM 602 C C . ILE A 1 83 ? -6.831 1.688 9.709 1.00 98.88 83 ILE A C 1
ATOM 604 O O . ILE A 1 83 ? -8.036 1.505 9.553 1.00 98.8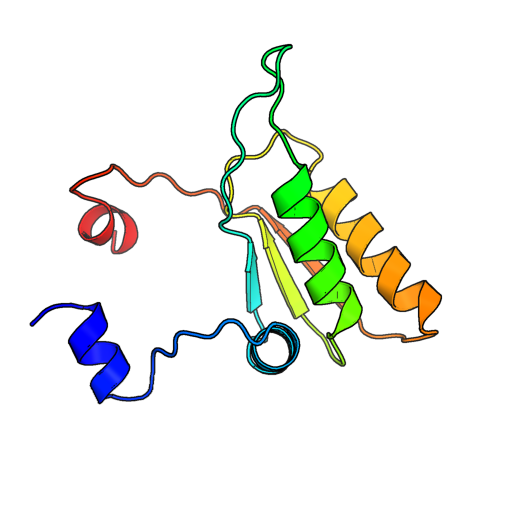8 83 ILE A O 1
ATOM 608 N N . GLN A 1 84 ? -6.275 1.857 10.916 1.00 98.81 84 GLN A N 1
ATOM 609 C CA . GLN A 1 84 ? -7.048 1.789 12.157 1.00 98.81 84 GLN A CA 1
ATOM 610 C C . GLN A 1 84 ? -8.162 2.840 12.188 1.00 98.81 84 GLN A C 1
ATOM 612 O O . GLN A 1 84 ? -9.296 2.507 12.502 1.00 98.81 84 GLN A O 1
ATOM 617 N N . SER A 1 85 ? -7.881 4.076 11.764 1.00 98.81 85 SER A N 1
ATOM 618 C CA . SER A 1 85 ? -8.895 5.134 11.705 1.00 98.81 85 SER A CA 1
ATOM 619 C C . SER A 1 85 ? -10.083 4.779 10.803 1.00 98.81 85 SER A C 1
ATOM 621 O O . SER A 1 85 ? -11.208 5.167 11.110 1.00 98.81 85 SER A O 1
ATOM 623 N N . GLU A 1 86 ? -9.862 4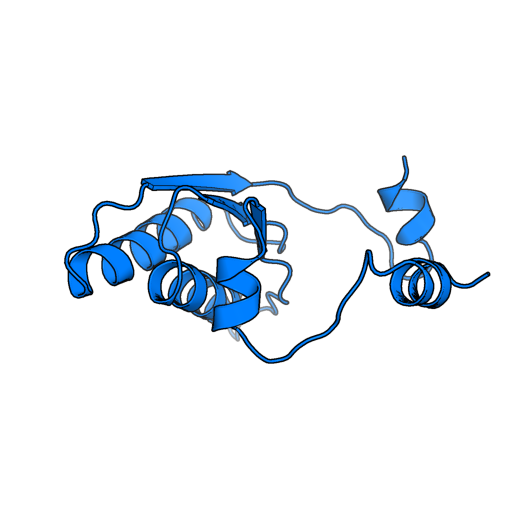.065 9.696 1.00 98.75 86 GLU A N 1
ATOM 624 C CA . GLU A 1 86 ? -10.945 3.633 8.802 1.00 98.75 86 GLU A CA 1
ATOM 625 C C . GLU A 1 86 ? -11.750 2.461 9.379 1.00 98.75 86 GLU A C 1
ATOM 627 O O . GLU A 1 86 ? -12.946 2.358 9.096 1.00 98.75 86 GLU A O 1
ATOM 632 N N . LEU A 1 87 ? -11.117 1.597 10.181 1.00 98.69 87 LEU A N 1
ATOM 633 C CA . LEU A 1 87 ? -11.772 0.513 10.924 1.00 98.69 87 LEU A CA 1
ATOM 634 C C . LEU A 1 87 ? -12.609 1.051 12.093 1.00 98.69 87 LEU A C 1
ATOM 636 O O . LEU A 1 87 ? -13.751 0.634 12.287 1.00 98.69 87 LEU A O 1
ATOM 640 N N . ASP A 1 88 ? -12.088 2.041 12.813 1.00 98.50 88 ASP A N 1
ATOM 641 C CA . ASP A 1 88 ? -12.806 2.704 13.900 1.00 98.50 88 ASP A CA 1
ATOM 642 C C . ASP A 1 88 ? -14.044 3.436 13.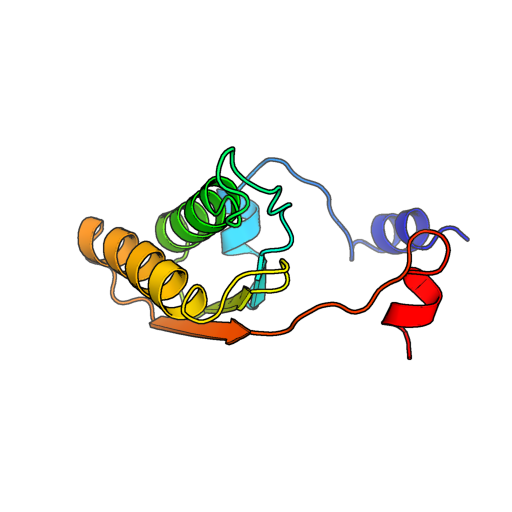360 1.00 98.50 88 ASP A C 1
ATOM 644 O O . ASP A 1 88 ? -15.142 3.292 13.898 1.00 98.50 88 ASP A O 1
ATOM 648 N N . ALA A 1 89 ? -13.904 4.155 12.238 1.00 98.44 89 ALA A N 1
ATOM 649 C CA . ALA A 1 89 ? -14.996 4.904 11.609 1.00 98.44 89 ALA A CA 1
ATOM 650 C C . ALA A 1 89 ? -16.177 4.027 11.152 1.00 98.44 89 ALA A C 1
ATOM 652 O O . ALA A 1 89 ? -17.301 4.515 11.032 1.00 98.44 89 ALA A O 1
ATOM 653 N N . ARG A 1 90 ? -15.934 2.739 10.895 1.00 97.62 90 ARG A N 1
ATOM 654 C CA . ARG A 1 90 ? -16.958 1.754 10.500 1.00 97.62 90 ARG A CA 1
ATOM 655 C C . ARG A 1 90 ? -17.379 0.816 11.638 1.00 97.62 90 ARG A C 1
ATOM 657 O O . ARG A 1 90 ? -18.196 -0.066 11.389 1.00 97.62 90 ARG A O 1
ATOM 664 N N . ALA A 1 91 ? -16.809 0.970 12.837 1.00 97.81 91 ALA A N 1
ATOM 665 C CA . ALA A 1 91 ? -16.978 0.058 13.969 1.00 97.81 91 ALA A CA 1
ATOM 666 C C . ALA A 1 91 ? -16.675 -1.424 13.637 1.00 97.81 91 ALA A C 1
ATOM 668 O O . ALA A 1 91 ? -17.402 -2.325 14.055 1.00 97.81 91 ALA A O 1
ATOM 669 N N . ASP A 1 92 ? -15.601 -1.681 12.882 1.00 97.19 92 ASP A N 1
ATOM 670 C CA . ASP A 1 92 ? -15.158 -3.031 12.506 1.00 97.19 92 ASP A CA 1
ATOM 671 C C . ASP A 1 92 ? -13.937 -3.443 13.340 1.00 97.19 92 ASP A C 1
ATOM 673 O O . ASP A 1 92 ? -13.005 -2.666 13.545 1.00 97.19 92 ASP A O 1
ATOM 677 N N . ALA A 1 93 ? -13.944 -4.686 13.819 1.00 96.38 93 ALA A N 1
ATOM 678 C CA . ALA A 1 93 ? -12.899 -5.265 14.657 1.00 96.38 93 ALA A CA 1
ATOM 679 C C . ALA A 1 93 ? -11.853 -6.073 13.862 1.00 96.38 93 ALA A C 1
ATOM 681 O O . ALA A 1 93 ? -11.080 -6.840 1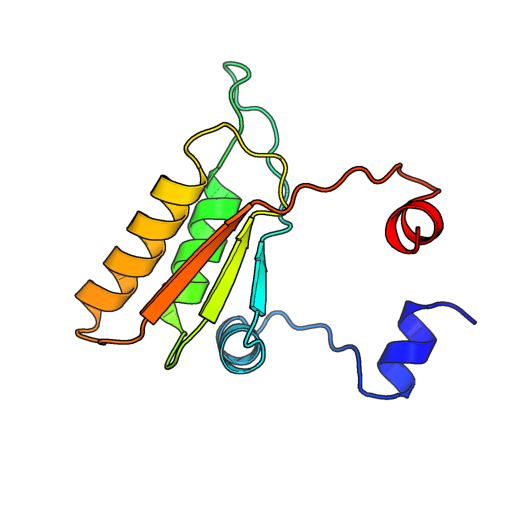4.450 1.00 96.38 93 ALA A O 1
ATOM 682 N N . ALA A 1 94 ? -11.834 -5.959 12.530 1.00 97.75 94 ALA A N 1
ATOM 683 C CA . ALA A 1 94 ? -10.825 -6.594 11.697 1.00 97.75 94 ALA A CA 1
ATOM 684 C C . ALA A 1 94 ? -9.411 -6.206 12.160 1.00 97.75 94 ALA A C 1
ATOM 686 O O . ALA A 1 94 ? -9.114 -5.060 12.485 1.00 97.75 94 ALA A O 1
ATOM 687 N N . ARG A 1 95 ? -8.512 -7.190 12.203 1.00 98.19 95 ARG A N 1
ATOM 688 C CA . ARG A 1 95 ? -7.127 -7.001 12.657 1.00 98.19 95 ARG A CA 1
ATOM 689 C C . ARG A 1 95 ? -6.185 -6.916 11.468 1.00 98.19 95 ARG A C 1
ATOM 691 O O . ARG A 1 95 ? -6.470 -7.459 10.407 1.00 98.19 95 ARG A O 1
ATOM 698 N N . PHE A 1 96 ? -5.025 -6.307 11.650 1.00 98.81 96 PHE A N 1
ATOM 699 C CA . PHE A 1 96 ? -3.996 -6.278 10.618 1.00 98.81 96 PHE A CA 1
ATOM 700 C C . PHE A 1 96 ? -2.603 -6.142 11.232 1.00 98.81 96 PHE A C 1
ATOM 702 O O . PHE A 1 96 ? -2.454 -5.782 12.400 1.00 98.81 96 PHE A O 1
ATOM 709 N N . SER A 1 97 ? -1.580 -6.437 10.435 1.00 98.69 97 SER A N 1
ATOM 710 C CA . SER A 1 97 ? -0.188 -6.109 10.748 1.00 98.69 97 SER A CA 1
ATOM 711 C C . SER A 1 97 ? 0.403 -5.286 9.613 1.00 98.69 97 SER A C 1
ATOM 713 O O . SER A 1 97 ? 0.094 -5.539 8.450 1.00 98.69 97 SER A O 1
ATOM 715 N N . VAL A 1 98 ? 1.251 -4.318 9.954 1.00 98.81 98 VAL A N 1
ATOM 716 C CA . VAL A 1 98 ? 2.002 -3.513 8.984 1.00 98.81 98 VAL A CA 1
ATOM 717 C C . VAL A 1 98 ? 3.466 -3.903 9.089 1.00 98.81 98 VAL A C 1
ATOM 719 O O . VAL A 1 98 ? 4.024 -3.891 10.190 1.00 98.81 98 VAL A O 1
ATOM 722 N N . VAL A 1 99 ? 4.069 -4.259 7.960 1.00 98.38 99 VAL A N 1
ATOM 723 C CA . VAL A 1 99 ? 5.472 -4.669 7.854 1.00 98.38 99 VAL A CA 1
ATOM 724 C C . VAL A 1 99 ? 6.173 -3.864 6.768 1.00 98.38 99 VAL A C 1
ATOM 726 O O . VAL A 1 99 ? 5.553 -3.450 5.793 1.00 98.38 99 VAL A O 1
ATOM 729 N N . SER A 1 100 ? 7.479 -3.672 6.919 1.00 98.06 100 SER A N 1
ATOM 730 C CA . SER A 1 100 ? 8.323 -3.088 5.879 1.00 98.06 100 SER A CA 1
ATOM 731 C C . SER A 1 100 ? 9.020 -4.211 5.113 1.00 98.06 100 SER A C 1
ATOM 733 O O . SER A 1 100 ? 9.687 -5.050 5.717 1.00 98.06 100 SER A O 1
ATOM 735 N N . ASN A 1 101 ? 8.861 -4.231 3.790 1.00 98.19 101 ASN A N 1
ATOM 736 C CA . ASN A 1 101 ? 9.637 -5.079 2.885 1.00 98.19 101 ASN A CA 1
ATOM 737 C C . ASN A 1 101 ? 10.103 -4.202 1.718 1.00 98.19 101 ASN A C 1
ATOM 739 O O . ASN A 1 101 ? 9.471 -4.226 0.655 1.00 98.19 101 ASN A O 1
ATOM 743 N N . PRO A 1 102 ? 11.219 -3.473 1.879 1.00 96.31 102 PRO A N 1
ATOM 744 C CA . PRO A 1 102 ? 11.761 -2.625 0.829 1.00 96.31 102 PRO A CA 1
ATOM 745 C C . PRO A 1 102 ? 12.041 -3.405 -0.460 1.00 96.31 102 PRO A C 1
ATOM 747 O O . PRO A 1 102 ? 12.002 -4.641 -0.518 1.00 96.31 102 PRO A O 1
ATOM 750 N N . GLU A 1 103 ? 12.304 -2.672 -1.525 1.00 95.81 103 GLU A N 1
ATOM 751 C CA . GLU A 1 103 ? 12.750 -3.215 -2.799 1.00 95.81 103 GLU A CA 1
ATOM 752 C C . GLU A 1 103 ? 14.165 -2.720 -3.118 1.00 95.81 103 GLU A C 1
ATOM 754 O O . GLU A 1 103 ? 14.596 -1.693 -2.602 1.00 95.81 103 GLU A O 1
ATOM 759 N N . PHE A 1 104 ? 14.898 -3.503 -3.907 1.00 95.25 104 PHE A N 1
ATOM 760 C CA . PHE A 1 104 ? 16.269 -3.202 -4.326 1.00 95.25 104 PHE A CA 1
ATOM 761 C C . PHE A 1 104 ? 16.447 -3.567 -5.807 1.00 95.25 104 PHE A C 1
ATOM 763 O O . PHE A 1 104 ? 17.392 -4.259 -6.187 1.00 95.25 104 PHE A O 1
ATOM 770 N N . LEU A 1 105 ? 15.472 -3.189 -6.633 1.00 95.25 105 LEU A N 1
ATOM 771 C CA . LEU A 1 105 ? 15.384 -3.566 -8.039 1.00 95.25 105 LEU A CA 1
ATOM 772 C C . LEU A 1 105 ? 16.024 -2.492 -8.918 1.00 95.25 105 LEU A C 1
ATOM 774 O O . LEU A 1 105 ? 15.836 -1.298 -8.699 1.00 95.25 105 LEU A O 1
ATOM 778 N N . LYS A 1 106 ? 16.740 -2.905 -9.967 1.00 94.69 106 LYS A N 1
ATOM 779 C CA . LYS A 1 106 ?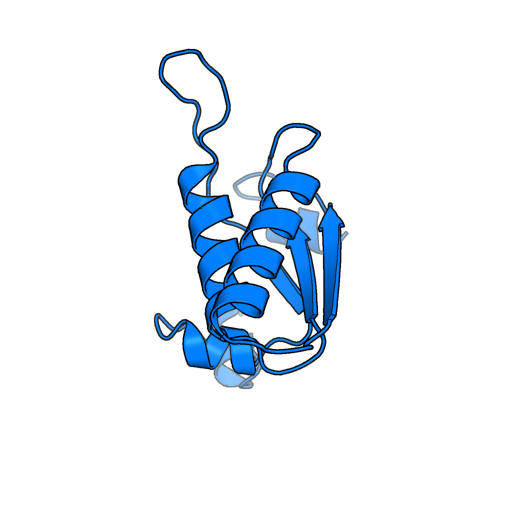 17.236 -1.969 -10.984 1.00 94.69 106 LYS A CA 1
ATOM 780 C C . LYS A 1 106 ? 16.297 -1.930 -12.180 1.00 94.69 106 LYS A C 1
ATOM 782 O O . LYS A 1 106 ? 15.866 -2.967 -12.696 1.00 94.69 106 LYS A O 1
ATOM 787 N N . GLU A 1 107 ? 16.023 -0.727 -12.672 1.00 94.00 107 GLU A N 1
ATOM 788 C CA . GLU A 1 107 ? 15.324 -0.549 -13.942 1.00 94.00 107 GLU A CA 1
ATOM 789 C C . GLU A 1 107 ? 16.090 -1.268 -15.070 1.00 94.00 107 GLU A C 1
ATOM 791 O O . GLU A 1 107 ? 17.317 -1.230 -15.136 1.00 94.00 107 GLU A O 1
ATOM 796 N N . GLY A 1 108 ? 15.369 -2.009 -15.915 1.00 94.50 108 GLY A N 1
ATOM 797 C CA . GLY A 1 108 ? 15.955 -2.866 -16.954 1.00 94.50 108 GLY A CA 1
ATOM 798 C C . GLY A 1 108 ? 16.401 -4.265 -16.494 1.00 94.50 108 GLY A C 1
ATOM 799 O O . GLY A 1 108 ? 16.525 -5.146 -17.340 1.00 94.50 108 GLY A O 1
ATOM 800 N N . ALA A 1 109 ? 16.563 -4.513 -15.187 1.00 94.44 109 ALA A N 1
ATOM 801 C CA . ALA A 1 109 ? 16.946 -5.821 -14.627 1.00 94.44 109 ALA A CA 1
ATOM 802 C C . ALA A 1 109 ? 15.998 -6.339 -13.522 1.00 94.44 109 ALA A C 1
ATOM 804 O O . ALA A 1 109 ? 16.233 -7.399 -12.945 1.00 94.44 109 ALA A O 1
ATOM 805 N N . ALA A 1 110 ? 14.890 -5.638 -13.264 1.00 94.56 110 ALA A N 1
ATOM 806 C CA . ALA A 1 110 ? 14.003 -5.874 -12.123 1.00 94.56 110 ALA A CA 1
ATOM 807 C C . ALA A 1 110 ? 13.485 -7.318 -11.984 1.00 94.56 110 ALA A C 1
ATOM 809 O O . ALA A 1 110 ? 13.307 -7.796 -10.869 1.00 94.56 110 ALA A O 1
ATOM 810 N N . VAL A 1 111 ? 13.249 -8.032 -13.092 1.00 94.12 111 VAL A N 1
ATOM 811 C CA . VAL A 1 111 ? 12.810 -9.440 -13.034 1.00 94.12 111 VAL A CA 1
ATOM 812 C C . VAL A 1 111 ? 13.924 -10.349 -12.516 1.00 94.12 111 VAL A C 1
ATOM 814 O O . VAL A 1 111 ? 13.649 -11.250 -11.732 1.00 94.12 111 VAL A O 1
ATOM 817 N N . GLU A 1 112 ? 15.167 -10.130 -12.947 1.00 93.94 112 GLU A N 1
ATOM 818 C CA . GLU A 1 112 ? 16.312 -10.915 -12.479 1.00 93.94 112 GLU A CA 1
ATOM 819 C C . GLU A 1 112 ? 16.625 -10.595 -11.015 1.00 93.94 112 GLU A C 1
ATOM 821 O O . GLU A 1 112 ? 16.804 -11.518 -10.225 1.00 93.94 112 GLU A O 1
ATOM 826 N N . ASP A 1 113 ? 16.625 -9.311 -10.643 1.00 94.38 113 ASP A N 1
ATOM 827 C CA . ASP A 1 113 ? 16.882 -8.883 -9.263 1.00 94.38 113 ASP A CA 1
ATOM 828 C C . ASP A 1 113 ? 15.802 -9.395 -8.289 1.00 94.38 113 ASP A C 1
ATOM 830 O O . ASP A 1 113 ? 16.126 -9.768 -7.168 1.00 94.38 113 ASP A O 1
ATOM 834 N N . PHE A 1 114 ? 14.528 -9.461 -8.704 1.00 94.75 114 PHE A N 1
ATOM 835 C CA . PHE A 1 114 ? 13.432 -9.937 -7.845 1.00 94.75 114 PHE A CA 1
ATOM 836 C C . PHE A 1 114 ? 13.444 -11.457 -7.613 1.00 94.75 114 PHE A C 1
ATOM 838 O O . PHE A 1 114 ? 12.926 -11.925 -6.604 1.00 94.75 114 PHE A O 1
ATOM 845 N N . MET A 1 115 ? 13.973 -12.237 -8.560 1.00 92.69 115 MET A N 1
ATOM 846 C CA . MET A 1 115 ? 13.975 -13.709 -8.498 1.00 92.69 115 MET A CA 1
ATOM 847 C C . MET A 1 115 ? 15.201 -14.287 -7.773 1.00 92.69 115 MET A C 1
ATOM 849 O O . MET A 1 115 ? 15.337 -15.512 -7.711 1.00 92.69 115 MET A O 1
ATOM 853 N N . ARG A 1 116 ? 16.098 -13.425 -7.288 1.00 79.75 116 ARG A N 1
ATOM 854 C CA . ARG A 1 116 ? 17.296 -13.791 -6.529 1.00 79.75 116 ARG A CA 1
ATOM 855 C C . ARG A 1 116 ? 17.067 -13.774 -5.025 1.00 79.75 116 ARG A C 1
ATOM 857 O O . ARG A 1 116 ? 16.185 -13.025 -4.558 1.00 79.75 116 ARG A O 1
#

Sequence (116 aa):
ADIVARNRAAGRLKFSTDVAASVAHGEIQFIAVGTPPDEDGSADLRHVVAAARNIGKYMSGFKVVVDKSTVPVGTADKVRATIQSELDARADAARFSVVSNPEFLKEGAAVEDFMR

Radius of gyration: 15.65 Å; chains: 1; bounding box: 34×40×38 Å

Foldseek 3Di:
DPPQVVCVVVVNDDDDPPLLVVLAPDLEAEDADEFDADPVRATRCPSVLVNLLSNLQRHQAEHEYEDAYPHDPPVQVVSVVSSVVSCVVVVHPHYYHYYYDYDDADVVCRVVRVVD